Protein AF-A0A1L7GST7-F1 (afdb_monomer_lite)

Structure (mmCIF, N/CA/C/O backbone):
data_AF-A0A1L7GST7-F1
#
_entry.id   AF-A0A1L7GST7-F1
#
loop_
_atom_site.group_PDB
_atom_site.id
_atom_site.type_symbol
_atom_site.label_atom_id
_atom_site.label_alt_id
_atom_site.label_comp_id
_atom_site.label_asym_id
_atom_site.label_entity_id
_atom_site.label_seq_id
_atom_site.pdbx_PDB_ins_code
_atom_site.Cartn_x
_atom_site.Cartn_y
_atom_site.Cartn_z
_atom_site.occupancy
_atom_site.B_iso_or_equiv
_atom_site.auth_seq_id
_atom_site.auth_comp_id
_atom_site.auth_asym_id
_atom_site.auth_atom_id
_atom_site.pdbx_PDB_model_num
ATOM 1 N N . MET A 1 1 ? 8.418 -20.022 -0.250 1.00 36.84 1 MET A N 1
ATOM 2 C CA . MET A 1 1 ? 8.469 -18.666 0.330 1.00 36.84 1 MET A CA 1
ATOM 3 C C . MET A 1 1 ? 7.742 -18.762 1.654 1.00 36.84 1 MET A C 1
ATOM 5 O O . MET A 1 1 ? 6.557 -19.061 1.628 1.00 36.84 1 MET A O 1
ATOM 9 N N . GLY A 1 2 ? 8.471 -18.720 2.772 1.00 33.66 2 GLY A N 1
ATOM 10 C CA . GLY A 1 2 ? 7.856 -18.750 4.103 1.00 33.66 2 GLY A CA 1
ATOM 11 C C . GLY A 1 2 ? 7.130 -17.432 4.395 1.00 33.66 2 GLY A C 1
ATOM 12 O O . GLY A 1 2 ? 7.377 -16.458 3.677 1.00 33.66 2 GLY A O 1
ATOM 13 N N . PRO A 1 3 ? 6.235 -17.397 5.395 1.00 44.62 3 PRO A N 1
ATOM 14 C CA . PRO A 1 3 ? 5.664 -16.144 5.865 1.00 44.62 3 PRO A CA 1
ATOM 15 C C . PRO A 1 3 ? 6.801 -15.218 6.310 1.00 44.62 3 PRO A C 1
ATOM 17 O O . PRO A 1 3 ? 7.812 -15.664 6.858 1.00 44.62 3 PRO A O 1
ATOM 20 N N . LEU A 1 4 ? 6.671 -13.937 5.982 1.00 46.94 4 LEU A N 1
ATOM 21 C CA . LEU A 1 4 ? 7.551 -12.881 6.465 1.00 46.94 4 LEU A CA 1
ATOM 22 C C . LEU A 1 4 ? 7.256 -12.676 7.957 1.00 46.94 4 LEU A C 1
ATOM 24 O O . LEU A 1 4 ? 6.590 -11.721 8.327 1.00 46.94 4 LEU A O 1
ATOM 28 N N . ASP A 1 5 ? 7.719 -13.596 8.800 1.00 42.66 5 ASP A N 1
ATOM 29 C CA . ASP A 1 5 ? 7.676 -13.442 10.251 1.00 42.66 5 ASP A CA 1
ATOM 30 C C . ASP A 1 5 ? 8.823 -12.499 10.651 1.00 42.66 5 ASP A C 1
ATOM 32 O O . ASP A 1 5 ? 9.934 -12.931 10.963 1.00 42.66 5 ASP A O 1
ATOM 36 N N . VAL A 1 6 ? 8.582 -11.188 10.567 1.00 46.62 6 VAL A N 1
ATOM 37 C CA . VAL A 1 6 ? 9.463 -10.165 11.147 1.00 46.62 6 VAL A CA 1
ATOM 38 C C . VAL A 1 6 ? 8.740 -9.614 12.373 1.00 46.62 6 VAL A C 1
ATOM 40 O O . VAL A 1 6 ? 7.716 -8.963 12.242 1.00 46.62 6 VAL A O 1
ATOM 43 N N . GLU A 1 7 ? 9.222 -9.918 13.577 1.00 35.19 7 GLU A N 1
ATOM 44 C CA . GLU A 1 7 ? 8.556 -9.505 14.819 1.00 35.19 7 GLU A CA 1
ATOM 45 C C . GLU A 1 7 ? 8.457 -7.968 14.944 1.00 35.19 7 GLU A C 1
ATOM 47 O O . GLU A 1 7 ? 9.467 -7.263 14.930 1.00 35.19 7 GLU A O 1
ATOM 52 N N . GLY A 1 8 ? 7.229 -7.460 15.099 1.00 50.97 8 GLY A N 1
ATOM 53 C CA . GLY A 1 8 ? 6.887 -6.050 15.333 1.00 50.97 8 GLY A CA 1
ATOM 54 C C . GLY A 1 8 ? 5.533 -5.692 14.702 1.00 50.97 8 GLY A C 1
ATOM 55 O O . GLY A 1 8 ? 5.081 -6.427 13.826 1.00 50.97 8 GLY A O 1
ATOM 56 N N . PRO A 1 9 ? 4.853 -4.597 15.109 1.00 51.22 9 PRO A N 1
ATOM 57 C CA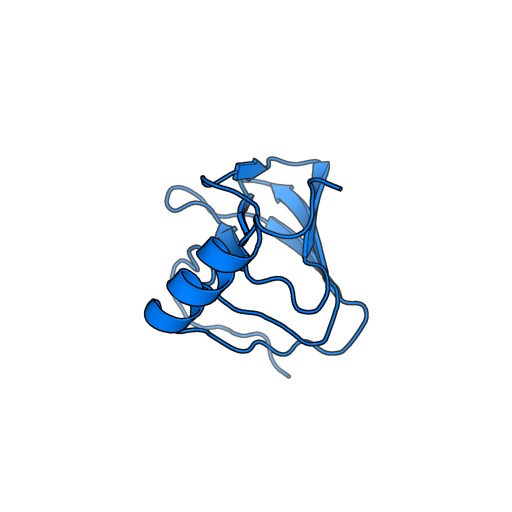 . PRO A 1 9 ? 3.724 -4.095 14.328 1.00 51.22 9 PRO A CA 1
ATOM 58 C C . PRO A 1 9 ? 4.239 -3.856 12.907 1.00 51.22 9 PRO A C 1
ATOM 60 O O . PRO A 1 9 ? 5.306 -3.264 12.741 1.00 51.22 9 PRO A O 1
ATOM 63 N N . HIS A 1 10 ? 3.539 -4.357 11.894 1.00 62.00 10 HIS A N 1
ATOM 64 C CA . HIS A 1 10 ? 3.837 -4.035 10.504 1.00 62.00 10 HIS A CA 1
ATOM 65 C C . HIS A 1 10 ? 2.976 -2.829 10.116 1.00 62.00 10 HIS A C 1
ATOM 67 O O . HIS A 1 10 ? 1.862 -3.025 9.621 1.00 62.00 10 HIS A O 1
ATOM 73 N N . PRO A 1 11 ? 3.434 -1.584 10.374 1.00 77.00 11 PRO A N 1
ATOM 74 C CA . PRO A 1 11 ? 2.756 -0.411 9.852 1.00 77.00 11 PRO A CA 1
ATOM 75 C C . PRO A 1 11 ? 2.769 -0.459 8.323 1.00 77.00 11 PRO A C 1
ATOM 77 O O . PRO A 1 11 ? 3.445 -1.292 7.715 1.00 77.00 11 PRO A O 1
ATOM 80 N N . VAL A 1 12 ? 2.022 0.466 7.724 1.00 88.56 12 VAL A N 1
ATOM 81 C CA . VAL A 1 12 ? 2.058 0.833 6.302 1.00 88.56 12 VAL A CA 1
ATOM 82 C C . VAL A 1 12 ? 3.365 0.406 5.615 1.00 88.56 12 VAL A C 1
ATOM 84 O O . VAL A 1 12 ? 4.445 0.918 5.911 1.00 88.56 12 VAL A O 1
ATOM 87 N N . ILE A 1 13 ? 3.254 -0.540 4.681 1.00 91.56 13 ILE A N 1
ATOM 88 C CA . ILE A 1 13 ? 4.324 -0.906 3.761 1.00 91.56 13 ILE A CA 1
ATOM 89 C C . ILE A 1 13 ? 4.623 0.328 2.920 1.00 91.56 13 ILE A C 1
ATOM 91 O O . ILE A 1 13 ? 3.764 0.813 2.178 1.00 91.56 13 ILE A O 1
ATOM 95 N N . GLU A 1 14 ? 5.842 0.836 3.084 1.00 93.25 14 GLU A N 1
ATOM 96 C CA . GLU A 1 14 ? 6.301 2.072 2.461 1.00 93.25 14 GLU A CA 1
ATOM 97 C C . GLU A 1 14 ? 6.273 2.014 0.935 1.00 93.25 14 GLU A C 1
ATOM 99 O O . GLU A 1 14 ? 6.166 0.946 0.330 1.00 93.25 14 GLU A O 1
ATOM 104 N N . TRP A 1 15 ? 6.373 3.194 0.325 1.00 94.94 15 TRP A N 1
ATOM 105 C CA . TRP A 1 15 ? 6.219 3.408 -1.109 1.00 94.94 15 TRP A CA 1
ATOM 106 C C . TRP A 1 15 ? 6.929 2.362 -1.970 1.00 94.94 15 TRP A C 1
ATOM 108 O O . TRP A 1 15 ? 8.151 2.194 -1.925 1.00 94.94 15 TRP A O 1
ATOM 118 N N . HIS A 1 16 ? 6.148 1.689 -2.802 1.00 96.12 16 HIS A N 1
ATOM 119 C CA . HIS A 1 16 ? 6.624 0.649 -3.695 1.00 96.12 16 HIS A CA 1
ATOM 120 C C . HIS A 1 16 ? 5.773 0.589 -4.965 1.00 96.12 16 HIS A C 1
ATOM 122 O O . HIS A 1 16 ? 4.663 1.122 -5.027 1.00 96.12 16 HIS A O 1
ATOM 128 N N . ASP A 1 17 ? 6.303 -0.080 -5.982 1.00 96.75 17 ASP A N 1
ATOM 129 C CA . ASP A 1 17 ? 5.524 -0.619 -7.088 1.00 96.75 17 ASP A CA 1
ATOM 130 C C . ASP A 1 17 ? 5.760 -2.131 -7.212 1.00 96.75 17 ASP A C 1
ATOM 132 O O . ASP A 1 17 ? 6.576 -2.739 -6.507 1.00 96.75 17 ASP A O 1
ATOM 136 N N . HIS A 1 18 ? 4.980 -2.773 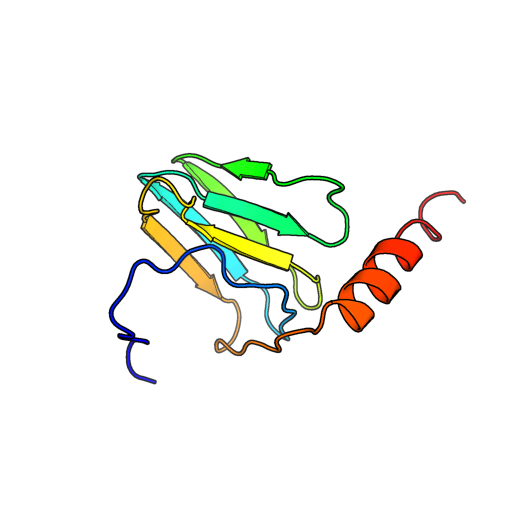-8.077 1.00 96.44 18 HIS A N 1
ATOM 137 C CA . HIS A 1 18 ? 5.106 -4.200 -8.335 1.00 96.44 18 HIS A CA 1
ATOM 138 C C . HIS A 1 18 ? 4.611 -4.589 -9.733 1.00 96.44 18 HIS A C 1
ATOM 140 O O . HIS A 1 18 ? 3.817 -3.895 -10.373 1.00 96.44 18 HIS A O 1
ATOM 146 N N . SER A 1 19 ? 5.079 -5.741 -10.217 1.00 95.81 19 SER A N 1
ATOM 147 C CA . SER A 1 19 ? 4.806 -6.270 -11.562 1.00 95.81 19 SER A CA 1
ATOM 148 C C . SER A 1 19 ? 3.538 -7.137 -11.668 1.00 95.81 19 SER A C 1
ATOM 150 O O . SER A 1 19 ? 3.240 -7.624 -12.765 1.00 95.81 19 SER A O 1
ATOM 152 N N . PHE A 1 20 ? 2.793 -7.281 -10.570 1.00 96.69 20 PHE A N 1
ATOM 153 C CA . PHE A 1 20 ? 1.527 -8.018 -10.438 1.00 96.69 20 PHE A CA 1
ATOM 154 C C . PHE A 1 20 ? 0.368 -7.075 -10.076 1.00 96.69 20 PHE A C 1
ATOM 156 O O . PHE A 1 20 ? 0.613 -5.915 -9.778 1.00 96.69 20 PHE A O 1
ATOM 163 N N . THR A 1 21 ? -0.881 -7.528 -10.114 1.00 97.50 21 THR A N 1
ATOM 164 C CA . THR A 1 21 ? -2.032 -6.814 -9.532 1.00 97.50 21 THR A CA 1
ATOM 165 C C . THR A 1 21 ? -2.460 -7.527 -8.261 1.00 97.50 21 THR A C 1
ATOM 167 O O . THR A 1 21 ? -2.461 -8.760 -8.208 1.00 97.50 21 THR A O 1
ATOM 170 N N . HIS A 1 22 ? -2.853 -6.768 -7.242 1.00 97.25 22 HIS A N 1
ATOM 171 C CA . HIS A 1 22 ? -3.403 -7.353 -6.029 1.00 97.25 22 HIS A CA 1
ATOM 172 C C . HIS A 1 22 ? -4.633 -6.624 -5.513 1.00 97.25 22 HIS A C 1
ATOM 174 O O . HIS A 1 22 ? -4.955 -5.514 -5.940 1.00 97.25 22 HIS A O 1
ATOM 180 N N . ALA A 1 23 ? -5.315 -7.272 -4.577 1.00 97.38 23 ALA A N 1
ATOM 181 C CA . ALA A 1 23 ? -6.357 -6.654 -3.785 1.00 97.38 23 ALA A CA 1
ATOM 182 C C . ALA A 1 23 ? -6.248 -7.084 -2.320 1.00 97.38 23 ALA A C 1
ATOM 184 O O . ALA A 1 23 ? -5.971 -8.250 -2.028 1.00 97.38 23 ALA A O 1
ATOM 185 N N . ALA A 1 24 ? -6.512 -6.143 -1.419 1.00 97.44 24 ALA A N 1
ATOM 186 C CA . ALA A 1 24 ? -6.758 -6.403 -0.010 1.00 97.44 24 ALA A CA 1
ATOM 187 C C . ALA A 1 24 ? -8.270 -6.352 0.242 1.00 97.44 24 ALA A C 1
ATOM 189 O O . ALA A 1 24 ? -8.907 -5.319 0.022 1.00 97.44 24 ALA A O 1
ATOM 190 N N . PHE A 1 25 ? -8.853 -7.466 0.687 1.00 98.12 25 PHE A N 1
ATOM 191 C CA . PHE A 1 25 ? -10.220 -7.483 1.209 1.00 98.12 25 PHE A CA 1
ATOM 192 C C . PHE A 1 25 ? -10.188 -7.407 2.732 1.00 98.12 25 PHE A C 1
ATOM 194 O O . PHE A 1 25 ? -9.718 -8.343 3.382 1.00 98.12 25 PHE A O 1
ATOM 201 N N . VAL A 1 26 ? -10.667 -6.297 3.289 1.00 98.00 26 VAL A N 1
ATOM 202 C CA . VAL A 1 26 ? -10.556 -6.003 4.724 1.00 98.00 26 VAL A CA 1
ATOM 203 C C . VAL A 1 26 ? -11.572 -6.824 5.518 1.00 98.00 26 VAL A C 1
ATOM 205 O O . VAL A 1 26 ? -12.775 -6.765 5.252 1.00 98.00 26 VAL A O 1
ATOM 208 N N . LEU A 1 27 ? -11.089 -7.575 6.507 1.00 97.81 27 LEU A N 1
ATOM 209 C CA . LEU A 1 27 ? -11.897 -8.403 7.408 1.00 97.81 27 LEU A CA 1
ATOM 210 C C . LEU A 1 27 ? -12.140 -7.712 8.752 1.00 97.81 27 LEU A C 1
ATOM 212 O O . LEU A 1 27 ? -13.234 -7.813 9.298 1.00 97.81 27 LEU A O 1
ATOM 216 N N . ASP A 1 28 ? -11.120 -7.026 9.264 1.00 95.88 28 ASP A N 1
ATOM 217 C CA . ASP A 1 28 ? -11.109 -6.372 10.572 1.00 95.88 28 ASP A CA 1
ATOM 218 C C . ASP A 1 28 ? -10.051 -5.250 10.602 1.00 95.88 28 ASP A C 1
ATOM 220 O O . ASP A 1 28 ? -9.074 -5.297 9.845 1.00 95.88 28 ASP A O 1
ATOM 224 N N . GLY A 1 29 ? -10.246 -4.247 11.460 1.00 93.81 29 GLY A N 1
ATOM 225 C CA . GLY A 1 29 ? -9.360 -3.082 11.578 1.00 93.81 29 GLY A CA 1
ATOM 226 C C . GLY A 1 29 ? -9.491 -2.057 10.440 1.00 93.81 29 GLY A C 1
ATOM 227 O O . GLY A 1 29 ? -10.520 -1.978 9.764 1.00 93.81 29 GLY A O 1
ATOM 228 N N . ILE A 1 30 ? -8.443 -1.245 10.248 1.00 95.06 30 ILE A N 1
ATOM 229 C CA . ILE A 1 30 ? -8.385 -0.179 9.232 1.00 95.06 30 ILE A CA 1
ATOM 230 C C . ILE A 1 30 ? -7.177 -0.375 8.316 1.00 95.06 30 ILE A C 1
ATOM 232 O O . ILE A 1 30 ? -6.033 -0.375 8.772 1.00 95.06 30 ILE A O 1
ATOM 236 N N . PHE A 1 31 ? -7.446 -0.479 7.015 1.00 95.94 31 PHE A N 1
ATOM 237 C CA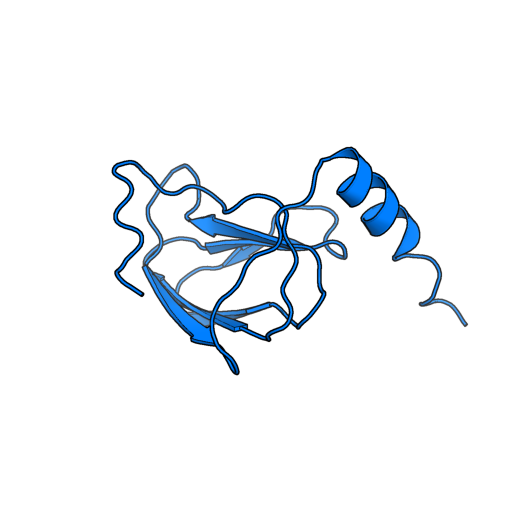 . PHE A 1 31 ? -6.440 -0.512 5.962 1.00 95.94 31 PHE A CA 1
ATOM 238 C C . PHE A 1 31 ? -6.196 0.907 5.442 1.00 95.94 31 PHE A C 1
ATOM 240 O O . PHE A 1 31 ? -7.097 1.537 4.883 1.00 95.94 31 PHE A O 1
ATOM 247 N N . VAL A 1 32 ? -4.986 1.419 5.638 1.00 96.19 32 VAL A N 1
ATOM 248 C CA . VAL A 1 32 ? -4.535 2.711 5.113 1.00 96.19 32 VAL A CA 1
ATOM 249 C C . VAL A 1 32 ? -3.977 2.490 3.718 1.00 96.19 32 VAL A C 1
ATOM 251 O O . VAL A 1 32 ? -3.207 1.556 3.515 1.00 96.19 32 VAL A O 1
ATOM 254 N N . ASN A 1 33 ? -4.338 3.338 2.760 1.00 95.75 33 ASN A N 1
ATOM 255 C CA . ASN A 1 33 ? -3.770 3.313 1.418 1.00 95.75 33 ASN A CA 1
ATOM 256 C C . ASN A 1 33 ? -3.565 4.726 0.886 1.00 95.75 33 ASN A C 1
ATOM 258 O O . ASN A 1 33 ? -4.452 5.571 0.969 1.00 95.75 33 ASN A O 1
ATOM 262 N N . GLU A 1 34 ? -2.421 4.943 0.257 1.00 94.75 34 GLU A N 1
ATOM 263 C CA . GLU A 1 34 ? -2.120 6.139 -0.511 1.00 94.75 34 GLU A CA 1
ATOM 264 C C . GLU A 1 34 ? -1.393 5.726 -1.786 1.00 94.75 34 GLU A C 1
ATOM 266 O O . GLU A 1 34 ? -0.420 4.972 -1.748 1.00 94.75 34 GLU A O 1
ATOM 271 N N . SER A 1 35 ? -1.864 6.210 -2.927 1.00 93.06 35 SER A N 1
ATOM 272 C CA . SER A 1 35 ? -1.219 5.988 -4.212 1.00 93.06 35 SER A CA 1
ATOM 273 C C . SER A 1 35 ? -0.734 7.282 -4.843 1.00 93.06 35 SER A C 1
ATOM 275 O O . SER A 1 35 ? -1.087 8.374 -4.419 1.00 93.06 35 SER A O 1
ATOM 277 N N . GLN A 1 36 ? 0.028 7.172 -5.930 1.00 91.25 36 GLN A N 1
ATOM 278 C CA . GLN A 1 36 ? 0.497 8.337 -6.686 1.00 91.25 36 GLN A CA 1
ATOM 279 C C . GLN A 1 36 ? -0.597 9.252 -7.258 1.00 91.25 36 GLN A C 1
ATOM 281 O O . GLN A 1 36 ? -0.277 10.326 -7.768 1.00 91.25 36 GLN A O 1
ATOM 286 N N . PHE A 1 37 ? -1.852 8.801 -7.268 1.00 88.75 37 PHE A N 1
ATOM 287 C CA . PHE A 1 37 ? -2.998 9.595 -7.711 1.00 88.75 37 PHE A CA 1
ATOM 288 C C . PHE A 1 37 ? -3.745 10.227 -6.538 1.00 88.75 37 PHE A C 1
ATOM 290 O O . PHE A 1 37 ? -4.462 11.211 -6.728 1.00 88.75 37 PHE A O 1
ATOM 297 N N . ASP A 1 38 ? -3.556 9.677 -5.343 1.00 86.62 38 ASP A N 1
ATOM 298 C CA . ASP A 1 38 ? -4.135 10.198 -4.123 1.00 86.62 38 ASP A CA 1
ATOM 299 C C . ASP A 1 38 ? -3.251 11.352 -3.636 1.00 86.62 38 ASP A C 1
ATOM 301 O O . ASP A 1 38 ? -2.025 11.305 -3.702 1.00 86.62 38 ASP A O 1
ATOM 305 N N . GLN A 1 39 ? -3.871 12.441 -3.191 1.00 81.81 39 GLN A N 1
ATOM 306 C CA . GLN A 1 39 ? -3.153 13.588 -2.614 1.00 81.81 39 GLN A CA 1
ATOM 307 C C . GLN A 1 39 ? -3.074 13.500 -1.081 1.00 81.81 39 GLN A C 1
ATOM 309 O O . GLN A 1 39 ? -2.638 14.444 -0.425 1.00 81.81 39 GLN A O 1
ATOM 314 N N . THR A 1 40 ? -3.586 12.407 -0.516 1.00 90.00 40 THR A N 1
ATOM 315 C CA . THR A 1 40 ? -3.775 12.173 0.915 1.00 90.00 40 THR A CA 1
ATOM 316 C C . THR A 1 40 ? -3.955 10.681 1.171 1.00 90.00 40 THR A C 1
ATOM 318 O O . THR A 1 40 ? -4.399 9.946 0.289 1.00 90.00 40 THR A O 1
ATOM 321 N N . GLU A 1 41 ? -3.699 10.253 2.404 1.00 93.50 41 GLU A N 1
ATOM 322 C CA . GLU A 1 41 ? -4.069 8.920 2.876 1.00 93.50 41 GLU A CA 1
ATOM 323 C C . GLU A 1 41 ? -5.588 8.709 2.827 1.00 93.50 41 GLU A C 1
ATOM 325 O O . GLU A 1 41 ? -6.379 9.600 3.162 1.00 93.50 41 GLU A O 1
ATOM 330 N N . LEU A 1 42 ? -5.980 7.500 2.435 1.00 95.94 42 LEU A N 1
ATOM 331 C CA . LEU A 1 42 ? -7.343 6.988 2.468 1.00 95.94 42 LEU A CA 1
ATOM 332 C C . LEU A 1 42 ? -7.425 5.822 3.461 1.00 95.94 42 LEU A C 1
ATOM 334 O O . LEU A 1 42 ? -6.471 5.060 3.617 1.00 95.94 42 LEU A O 1
ATOM 338 N N . TYR A 1 43 ? -8.581 5.664 4.107 1.00 95.94 43 TYR A N 1
ATOM 339 C CA . TYR A 1 43 ? -8.795 4.690 5.181 1.00 95.94 43 TYR A CA 1
ATOM 340 C C . TYR A 1 43 ? -9.994 3.800 4.857 1.00 95.94 43 TYR A C 1
ATOM 342 O O . TYR A 1 43 ? -11.089 4.298 4.585 1.00 95.94 43 TYR A O 1
ATOM 350 N N . PHE A 1 44 ? -9.798 2.484 4.918 1.00 97.12 44 PHE A N 1
ATOM 351 C CA . PHE A 1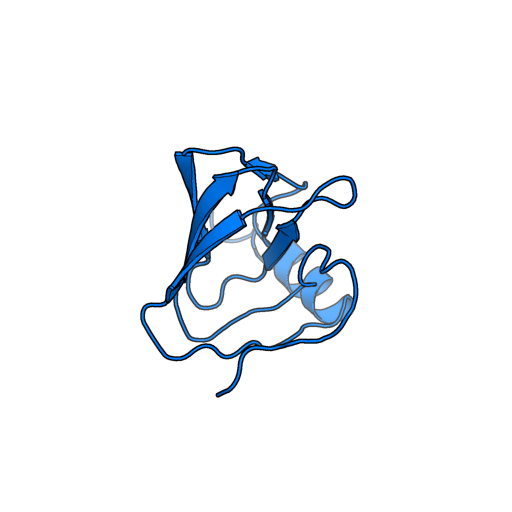 44 ? -10.795 1.491 4.525 1.00 97.12 44 PHE A CA 1
ATOM 352 C C . PHE A 1 44 ? -11.048 0.488 5.652 1.00 97.12 44 PHE A C 1
ATOM 354 O O . PHE A 1 44 ? -10.124 -0.151 6.147 1.00 97.12 44 PHE A O 1
ATOM 361 N N . GLY A 1 45 ? -12.313 0.346 6.053 1.00 96.94 45 GLY A N 1
ATOM 362 C CA . GLY A 1 45 ? -12.742 -0.624 7.067 1.00 96.94 45 GLY A CA 1
ATOM 363 C C . GLY A 1 45 ? -13.233 -1.955 6.479 1.00 96.94 45 GLY A C 1
ATOM 364 O O . GLY A 1 45 ? -13.186 -2.146 5.257 1.00 96.94 45 GLY A O 1
ATOM 365 N N . PRO A 1 46 ? -13.765 -2.861 7.319 1.00 98.25 46 PRO A N 1
ATOM 366 C CA . PRO A 1 46 ? -14.230 -4.184 6.902 1.00 98.25 46 PRO A CA 1
ATOM 367 C C . PRO A 1 46 ? -15.243 -4.163 5.752 1.00 98.25 46 PRO A C 1
ATOM 369 O O . PRO A 1 46 ? -16.119 -3.301 5.688 1.00 98.25 46 PRO A O 1
ATOM 372 N N . GLY A 1 47 ? -15.131 -5.137 4.846 1.00 98.12 47 GLY A N 1
ATOM 373 C CA . GLY A 1 47 ? -15.996 -5.281 3.670 1.00 98.12 47 GLY A CA 1
ATOM 374 C C . GLY A 1 47 ? -15.551 -4.495 2.432 1.00 98.12 47 GLY A C 1
ATOM 375 O O . GLY A 1 47 ? -16.170 -4.635 1.377 1.00 98.12 47 GLY A O 1
ATOM 376 N N . ASN A 1 48 ? -14.479 -3.703 2.522 1.00 98.38 48 ASN A N 1
ATOM 377 C CA . ASN A 1 48 ? -13.913 -2.992 1.376 1.00 98.38 48 ASN A CA 1
ATOM 378 C C . ASN A 1 48 ? -12.902 -3.858 0.612 1.00 98.38 48 ASN A C 1
ATOM 380 O O . ASN A 1 48 ? -12.108 -4.584 1.213 1.00 98.38 48 ASN A O 1
ATOM 384 N N . PHE A 1 49 ? -12.906 -3.721 -0.716 1.00 97.25 49 PHE A N 1
ATOM 385 C CA . PHE A 1 49 ? -11.814 -4.149 -1.590 1.00 97.25 49 PHE A CA 1
ATOM 386 C C . PHE A 1 49 ? -10.934 -2.943 -1.919 1.00 97.25 49 PHE A C 1
ATOM 388 O O . PHE A 1 49 ? -11.415 -1.973 -2.504 1.00 97.25 49 PHE A O 1
ATOM 395 N N . VAL A 1 50 ? -9.648 -3.027 -1.585 1.00 97.31 50 VAL A N 1
ATOM 396 C CA . VAL A 1 50 ? -8.633 -2.038 -1.966 1.00 97.31 50 VAL A CA 1
ATOM 397 C C . VAL A 1 50 ? -7.741 -2.667 -3.027 1.00 97.31 50 VAL A C 1
ATOM 399 O O . VAL A 1 50 ? -7.063 -3.657 -2.757 1.00 97.31 50 VAL A O 1
ATOM 402 N N . CYS A 1 51 ? -7.777 -2.138 -4.248 1.00 96.81 51 CYS A N 1
ATOM 403 C CA . CYS A 1 51 ? -7.036 -2.689 -5.381 1.00 96.81 51 CYS A CA 1
ATOM 404 C C . CYS A 1 51 ? -5.708 -1.953 -5.577 1.00 96.81 51 CYS A C 1
ATOM 406 O O . CYS A 1 51 ? -5.697 -0.729 -5.692 1.00 96.81 51 CYS A O 1
ATOM 408 N N . GLY A 1 52 ? -4.623 -2.715 -5.718 1.00 95.75 52 GLY A N 1
ATOM 409 C CA . GLY A 1 52 ? -3.310 -2.253 -6.161 1.00 95.75 52 GLY A CA 1
ATOM 410 C C . GLY A 1 52 ? -3.005 -2.747 -7.581 1.00 95.75 52 GLY A C 1
ATOM 411 O O . GLY A 1 52 ? -2.469 -3.848 -7.745 1.00 95.75 52 GLY A O 1
ATOM 412 N N . PRO A 1 53 ? -3.369 -1.984 -8.629 1.00 96.50 53 PRO A N 1
ATOM 413 C CA . PRO A 1 53 ? -2.981 -2.255 -10.009 1.00 96.50 53 PRO A CA 1
ATOM 414 C C . PRO A 1 53 ? -1.469 -2.383 -10.213 1.00 96.50 53 PRO A C 1
ATOM 416 O O . PRO A 1 53 ? -0.668 -1.661 -9.621 1.00 96.50 53 PRO A O 1
ATOM 419 N N . LYS A 1 54 ? -1.076 -3.261 -11.139 1.00 96.81 54 LYS A N 1
ATOM 420 C CA . LYS A 1 54 ? 0.311 -3.392 -11.600 1.00 96.81 54 LYS A CA 1
ATOM 421 C C . LYS A 1 54 ? 0.940 -2.048 -11.978 1.00 96.81 54 LYS A C 1
ATOM 423 O O . LYS A 1 54 ? 0.400 -1.312 -12.800 1.00 96.81 54 LYS A O 1
ATOM 428 N N . GLY A 1 55 ? 2.143 -1.801 -11.462 1.00 95.00 55 GLY A N 1
ATOM 429 C CA . GLY A 1 55 ? 2.963 -0.628 -11.775 1.00 95.00 55 GLY A CA 1
ATOM 430 C C . GLY A 1 55 ? 2.481 0.683 -11.153 1.00 95.00 55 GLY A C 1
ATOM 431 O O . GLY A 1 55 ? 3.134 1.706 -11.356 1.00 95.00 55 GLY A O 1
ATOM 432 N N . GLN A 1 56 ? 1.371 0.675 -10.413 1.00 95.12 56 GLN A N 1
ATOM 433 C CA . GLN A 1 56 ? 0.970 1.825 -9.615 1.00 95.12 56 GLN A CA 1
ATOM 434 C C . GLN A 1 56 ? 1.901 1.945 -8.409 1.00 95.12 56 GLN A C 1
ATOM 436 O O . GLN A 1 56 ? 2.263 0.949 -7.787 1.00 95.12 56 GLN A O 1
ATOM 441 N N . ILE A 1 57 ? 2.292 3.175 -8.099 1.00 95.88 57 ILE A N 1
ATOM 442 C CA . ILE A 1 57 ? 3.067 3.487 -6.904 1.00 95.88 57 ILE A CA 1
ATOM 443 C C . ILE A 1 57 ? 2.101 3.686 -5.751 1.00 95.88 57 ILE A C 1
ATOM 445 O O . ILE A 1 57 ? 1.169 4.491 -5.857 1.00 95.88 57 ILE A O 1
ATOM 449 N N . MET A 1 58 ? 2.332 2.958 -4.666 1.00 95.75 58 MET A N 1
ATOM 450 C CA . MET A 1 58 ? 1.476 2.986 -3.490 1.00 95.75 58 MET A CA 1
ATOM 45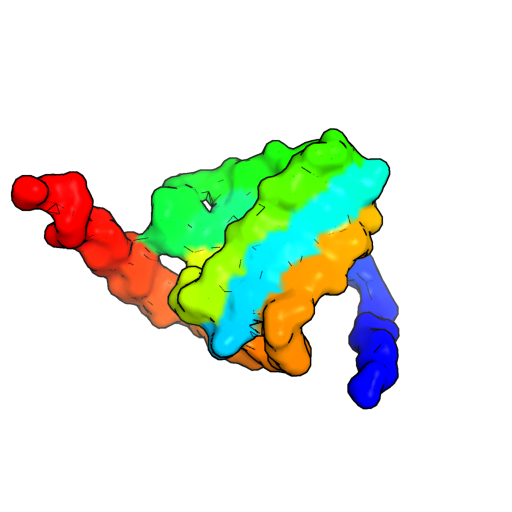1 C C . MET A 1 58 ? 2.254 2.723 -2.207 1.00 95.75 58 MET A C 1
ATOM 453 O O . MET A 1 58 ? 3.314 2.098 -2.223 1.00 95.75 58 MET A O 1
ATOM 457 N N . ARG A 1 59 ? 1.700 3.200 -1.097 1.00 94.75 59 ARG A N 1
ATOM 458 C CA . ARG A 1 59 ? 2.008 2.743 0.254 1.00 94.75 59 ARG A CA 1
ATOM 459 C C . ARG A 1 59 ? 0.704 2.369 0.941 1.00 94.75 59 ARG A C 1
ATOM 461 O O . ARG A 1 59 ? -0.299 3.070 0.793 1.00 94.75 59 ARG A O 1
ATOM 468 N N . HIS A 1 60 ? 0.696 1.257 1.660 1.00 95.44 60 HIS A N 1
ATOM 469 C CA . HIS A 1 60 ? -0.514 0.799 2.335 1.00 95.44 60 HIS A CA 1
ATOM 470 C C . HIS A 1 60 ? -0.254 -0.236 3.420 1.00 95.44 60 HIS A C 1
ATOM 472 O O . HIS A 1 60 ? 0.818 -0.826 3.487 1.00 95.44 60 HIS A O 1
ATOM 478 N N . GLY A 1 61 ? -1.241 -0.490 4.266 1.00 93.94 61 GLY A N 1
ATOM 479 C CA . GLY A 1 61 ? -1.163 -1.522 5.294 1.00 93.94 61 GLY A CA 1
ATOM 480 C C . GLY A 1 61 ? -2.091 -1.222 6.457 1.00 93.94 61 GLY A C 1
ATOM 481 O O . GLY A 1 61 ? -3.092 -0.527 6.296 1.00 93.94 61 GLY A O 1
ATOM 482 N N . ALA A 1 62 ? -1.756 -1.743 7.634 1.00 92.81 62 ALA A N 1
ATOM 483 C CA . ALA A 1 62 ? -2.477 -1.427 8.861 1.00 92.81 62 ALA A CA 1
ATOM 484 C C . ALA A 1 62 ? -2.229 0.030 9.296 1.00 92.81 62 ALA A C 1
ATOM 486 O O . ALA A 1 62 ? -1.153 0.588 9.044 1.00 92.81 62 ALA A O 1
ATOM 487 N N . SER A 1 63 ? -3.221 0.645 9.950 1.00 86.00 63 SER A N 1
ATOM 488 C CA . SER A 1 63 ? -3.036 1.963 10.566 1.00 86.00 63 SER A CA 1
ATOM 489 C C . SER A 1 63 ? -2.070 1.884 11.761 1.00 86.00 63 SER A C 1
ATOM 491 O O . SER A 1 63 ? -1.919 0.818 12.356 1.00 86.00 63 SER A O 1
ATOM 493 N N . PRO A 1 64 ? -1.397 2.984 12.147 1.00 81.06 64 PRO A N 1
ATOM 494 C CA . PRO A 1 64 ? -0.463 2.967 13.279 1.00 81.06 64 PRO A CA 1
ATOM 495 C C . PRO A 1 64 ? -1.099 2.585 14.624 1.00 81.06 64 PRO A C 1
ATOM 497 O O . PRO A 1 64 ? -0.401 2.171 15.548 1.00 81.06 64 PRO A O 1
ATOM 500 N N . GLU A 1 65 ? -2.411 2.769 14.760 1.00 83.62 65 GLU A N 1
ATOM 501 C CA . GLU A 1 65 ? -3.147 2.618 16.013 1.00 83.62 65 GLU A CA 1
ATOM 502 C C . GLU A 1 65 ? -3.696 1.203 16.237 1.00 83.62 65 GLU A C 1
ATOM 504 O O . GLU A 1 65 ? -4.032 0.871 17.375 1.00 83.62 65 GLU A O 1
ATOM 509 N N . GLN A 1 66 ? -3.834 0.387 15.184 1.00 86.12 66 GLN A N 1
ATOM 510 C CA . GLN A 1 66 ? -4.429 -0.950 15.272 1.00 86.12 66 GLN A CA 1
ATOM 511 C C . GLN A 1 66 ? -3.994 -1.871 14.127 1.00 86.12 66 GLN A C 1
ATOM 513 O O . GLN A 1 66 ? -3.750 -1.422 13.009 1.00 86.12 66 GLN A O 1
ATOM 518 N N . ASP A 1 67 ? -4.005 -3.177 14.387 1.00 90.94 67 ASP A N 1
ATOM 519 C CA . ASP A 1 67 ? -3.805 -4.185 13.348 1.00 90.94 67 ASP A CA 1
ATOM 520 C C . ASP A 1 67 ? -4.946 -4.170 12.317 1.00 90.94 67 ASP A C 1
ATOM 522 O O . ASP A 1 67 ? -6.081 -3.778 12.601 1.00 90.94 67 ASP A O 1
ATOM 526 N N . CYS A 1 68 ? -4.652 -4.642 11.105 1.00 92.75 68 CYS A N 1
ATOM 527 C CA . CYS A 1 68 ? -5.647 -4.855 10.062 1.00 92.75 68 CYS A CA 1
ATOM 528 C C . CYS A 1 68 ? -5.515 -6.265 9.490 1.00 92.75 68 CYS A C 1
ATOM 530 O O . CYS A 1 68 ? -4.458 -6.658 8.994 1.00 92.75 68 CYS A O 1
ATOM 532 N N . HIS A 1 69 ? -6.614 -7.016 9.522 1.00 94.81 69 HIS A N 1
ATOM 533 C CA . HIS A 1 69 ? -6.684 -8.343 8.929 1.00 94.81 69 HIS A CA 1
ATOM 534 C C . HIS A 1 69 ? -7.328 -8.252 7.550 1.00 94.81 69 HIS A C 1
ATOM 536 O O . HIS A 1 69 ? -8.421 -7.702 7.396 1.00 94.81 69 HIS A O 1
ATOM 542 N N . CYS A 1 70 ? -6.688 -8.835 6.540 1.00 95.75 70 CYS A N 1
ATOM 543 C CA . CYS A 1 70 ? -7.231 -8.876 5.190 1.00 95.75 70 CYS A CA 1
ATOM 544 C C . CYS A 1 70 ? -6.923 -10.197 4.484 1.00 95.75 70 CYS A C 1
ATOM 546 O O . CYS A 1 70 ? -5.948 -10.883 4.797 1.00 95.75 70 CYS A O 1
ATOM 548 N N . TYR A 1 71 ? -7.743 -10.535 3.489 1.00 97.50 71 TYR A N 1
ATOM 549 C CA . TYR A 1 71 ? -7.305 -11.460 2.451 1.00 97.50 71 TYR A CA 1
ATOM 550 C C . TYR A 1 71 ? -6.503 -10.686 1.418 1.00 97.50 71 TYR A C 1
ATOM 552 O O . TYR A 1 71 ? -7.029 -9.777 0.775 1.00 97.50 71 TYR A O 1
ATOM 560 N N . PHE A 1 72 ? -5.242 -11.073 1.256 1.00 95.44 72 PHE A N 1
ATOM 561 C CA . PHE A 1 72 ? -4.361 -10.517 0.244 1.00 95.44 72 PHE A CA 1
ATOM 562 C C . PHE A 1 72 ? -4.341 -11.439 -0.974 1.00 95.44 72 PHE A C 1
ATOM 564 O O . PHE A 1 72 ? -3.882 -12.581 -0.900 1.00 95.44 72 PHE A O 1
ATOM 571 N N . LEU A 1 73 ? -4.891 -10.960 -2.086 1.00 96.12 73 LEU A N 1
ATOM 572 C CA . LEU A 1 73 ? -5.051 -11.726 -3.318 1.00 96.12 73 LEU A CA 1
ATOM 573 C C . LEU A 1 73 ? -4.124 -11.161 -4.383 1.00 96.12 73 LEU A C 1
ATOM 575 O O . LEU A 1 73 ? -4.162 -9.961 -4.629 1.00 96.12 73 LEU A O 1
ATOM 579 N N . THR A 1 74 ? -3.347 -12.011 -5.049 1.00 97.06 74 THR A N 1
ATOM 580 C CA . THR A 1 74 ? -2.470 -11.606 -6.154 1.00 97.06 74 THR A CA 1
ATOM 581 C C . THR A 1 74 ? -2.794 -12.397 -7.418 1.00 97.06 74 THR A C 1
ATOM 583 O O . THR A 1 74 ? -3.158 -13.572 -7.351 1.00 97.06 74 THR A O 1
ATOM 586 N N . ASP A 1 75 ? -2.662 -11.767 -8.587 1.00 97.31 75 ASP A N 1
ATOM 587 C CA . ASP A 1 75 ? -2.826 -12.443 -9.884 1.00 97.31 75 ASP A CA 1
ATOM 588 C C . ASP A 1 75 ? -1.560 -13.201 -10.337 1.00 97.31 75 ASP A C 1
ATOM 590 O O . ASP A 1 75 ? -1.613 -14.045 -11.233 1.00 97.31 75 ASP A O 1
ATOM 594 N N . GLN A 1 76 ? -0.419 -12.906 -9.711 1.00 95.50 76 GLN A N 1
ATOM 595 C CA . GLN A 1 76 ? 0.904 -13.475 -9.975 1.00 95.50 76 GLN A CA 1
ATOM 596 C C . GLN A 1 76 ? 1.704 -13.607 -8.664 1.00 95.50 76 GLN A C 1
ATOM 598 O O . GLN A 1 76 ? 1.263 -13.111 -7.622 1.00 95.50 76 GLN A O 1
ATOM 603 N N . PRO A 1 77 ? 2.874 -14.280 -8.667 1.00 95.38 77 PRO A N 1
ATOM 604 C CA . PRO A 1 77 ? 3.731 -14.355 -7.488 1.00 95.38 77 PRO A CA 1
ATOM 605 C C . PRO A 1 77 ? 4.103 -12.977 -6.926 1.00 95.38 77 PRO A C 1
ATOM 607 O O . PRO A 1 77 ? 4.412 -12.047 -7.668 1.00 95.38 77 PRO A O 1
ATOM 610 N N . PHE A 1 78 ? 4.104 -12.877 -5.599 1.00 91.62 78 PHE A N 1
ATOM 611 C CA . PHE A 1 78 ? 4.388 -11.642 -4.876 1.00 91.62 78 PHE A CA 1
ATOM 612 C C . PHE A 1 78 ? 5.853 -11.199 -5.022 1.00 91.62 78 PHE A C 1
ATOM 614 O O . PHE A 1 78 ? 6.774 -11.977 -4.763 1.00 91.62 78 PHE A O 1
ATOM 621 N N . SER A 1 79 ? 6.062 -9.931 -5.383 1.00 92.75 79 SER A N 1
ATOM 622 C CA . SER A 1 79 ? 7.378 -9.278 -5.434 1.00 92.75 79 SER A CA 1
ATOM 623 C C . SER A 1 79 ? 7.271 -7.752 -5.345 1.00 92.75 79 SER A C 1
ATOM 625 O O . SER A 1 79 ? 6.675 -7.130 -6.224 1.00 92.75 79 SER A O 1
ATOM 627 N N . LEU A 1 80 ? 7.897 -7.133 -4.349 1.00 94.50 80 LEU A N 1
ATOM 628 C CA . LEU A 1 80 ? 7.884 -5.676 -4.191 1.00 94.50 80 LEU A CA 1
ATOM 629 C C . LEU A 1 80 ? 9.167 -5.034 -4.712 1.00 94.50 80 LEU A C 1
ATOM 631 O O . LEU A 1 80 ? 10.254 -5.597 -4.569 1.00 94.50 80 LEU A O 1
ATOM 635 N N . HIS A 1 81 ? 9.036 -3.828 -5.255 1.00 96.06 81 HIS A N 1
ATOM 636 C CA . HIS A 1 81 ? 10.148 -2.941 -5.556 1.00 96.06 81 HIS A CA 1
ATOM 637 C C . HIS A 1 81 ? 9.955 -1.623 -4.796 1.00 96.06 81 HIS A C 1
ATOM 639 O O . HIS A 1 81 ? 9.108 -0.800 -5.137 1.00 96.06 81 HIS A O 1
ATOM 645 N N . TYR A 1 82 ? 10.724 -1.460 -3.718 1.00 95.62 82 TYR A N 1
ATOM 646 C CA . TYR A 1 82 ? 10.670 -0.277 -2.861 1.00 95.62 82 TYR A CA 1
ATOM 647 C C . TYR A 1 82 ? 11.284 0.941 -3.546 1.00 95.62 82 TYR A C 1
ATOM 649 O O . TYR A 1 82 ? 12.300 0.834 -4.235 1.00 95.62 82 TYR A O 1
ATOM 657 N N . LEU A 1 83 ? 10.677 2.103 -3.316 1.00 94.69 83 LEU A N 1
ATOM 658 C CA . LEU A 1 83 ? 11.059 3.368 -3.929 1.00 94.69 83 LEU A CA 1
ATOM 659 C C . LEU A 1 83 ? 11.587 4.344 -2.878 1.00 94.69 83 LEU A C 1
ATOM 661 O O . LEU A 1 83 ? 11.072 4.429 -1.766 1.00 94.69 83 LEU A O 1
ATOM 665 N N . ASP A 1 84 ? 12.596 5.126 -3.255 1.00 94.38 84 ASP A N 1
ATOM 666 C CA . ASP A 1 84 ? 13.038 6.265 -2.454 1.00 94.38 84 ASP A CA 1
ATOM 667 C C . ASP A 1 84 ? 12.110 7.485 -2.625 1.00 94.38 84 ASP A C 1
ATOM 669 O O . ASP A 1 84 ? 11.340 7.604 -3.585 1.00 94.38 84 ASP A O 1
ATOM 673 N N . GLN A 1 85 ? 12.200 8.428 -1.683 1.00 89.19 85 GLN A N 1
ATOM 674 C CA . GLN A 1 85 ? 11.363 9.632 -1.686 1.00 89.19 85 GLN A CA 1
ATOM 675 C C . GLN A 1 85 ? 11.570 10.509 -2.929 1.00 89.19 85 GLN A C 1
ATOM 677 O O . GLN A 1 85 ? 10.623 11.137 -3.403 1.00 89.19 85 GLN A O 1
ATOM 682 N N . GLU A 1 86 ? 12.786 10.554 -3.480 1.00 91.62 86 GLU A N 1
ATOM 683 C CA . GLU A 1 86 ? 13.079 11.339 -4.682 1.00 91.62 86 GLU A CA 1
ATOM 684 C C . GLU A 1 86 ? 12.323 10.782 -5.900 1.00 91.62 86 GLU A C 1
ATOM 686 O O . GLU A 1 86 ? 11.748 11.533 -6.696 1.00 91.62 86 GLU A O 1
ATOM 691 N N . THR A 1 87 ? 12.280 9.458 -6.027 1.00 90.25 87 THR A N 1
ATOM 692 C CA . THR A 1 87 ? 11.573 8.739 -7.087 1.00 90.25 87 THR A CA 1
ATOM 693 C C . THR A 1 87 ? 10.068 8.922 -6.965 1.00 90.25 87 THR A C 1
ATOM 695 O O . THR A 1 87 ? 9.414 9.229 -7.968 1.00 90.25 87 THR A O 1
ATOM 698 N N . VAL A 1 88 ? 9.521 8.803 -5.750 1.00 89.69 88 VAL A N 1
ATOM 699 C CA . VAL A 1 88 ? 8.098 9.060 -5.480 1.00 89.69 88 VAL A CA 1
ATOM 700 C C . VAL A 1 88 ? 7.747 10.496 -5.870 1.00 89.69 88 VAL A C 1
ATOM 702 O O . VAL A 1 88 ? 6.870 10.703 -6.711 1.00 89.69 88 VAL A O 1
ATOM 705 N N . ALA A 1 89 ? 8.493 11.492 -5.380 1.00 86.69 89 ALA A N 1
ATOM 706 C CA . ALA A 1 89 ? 8.235 12.904 -5.665 1.00 86.69 89 ALA A CA 1
ATOM 707 C C . ALA A 1 89 ? 8.202 13.205 -7.173 1.00 86.69 89 ALA A C 1
ATOM 709 O O . ALA A 1 89 ? 7.302 13.905 -7.646 1.00 86.69 89 ALA A O 1
ATOM 710 N N . LYS A 1 90 ? 9.131 12.634 -7.953 1.00 85.12 90 LYS A N 1
ATOM 711 C CA . LYS A 1 90 ? 9.185 12.786 -9.419 1.00 85.12 90 LYS A CA 1
ATOM 712 C C . LYS A 1 90 ? 8.007 12.135 -10.145 1.00 85.12 90 LYS A C 1
ATOM 714 O O . LYS A 1 90 ? 7.614 12.616 -11.208 1.00 85.12 90 LYS A O 1
ATOM 719 N N . ARG A 1 91 ? 7.471 11.020 -9.647 1.00 78.38 91 ARG A N 1
ATOM 720 C CA . ARG A 1 91 ? 6.422 10.256 -10.345 1.00 78.38 91 ARG A CA 1
ATOM 721 C C . ARG A 1 91 ? 5.009 10.689 -9.958 1.00 78.38 91 ARG A C 1
ATOM 723 O O . ARG A 1 91 ? 4.151 10.763 -10.837 1.00 78.38 91 ARG A O 1
ATOM 730 N N . VAL A 1 92 ? 4.791 11.098 -8.708 1.00 71.50 92 VAL A N 1
ATOM 731 C C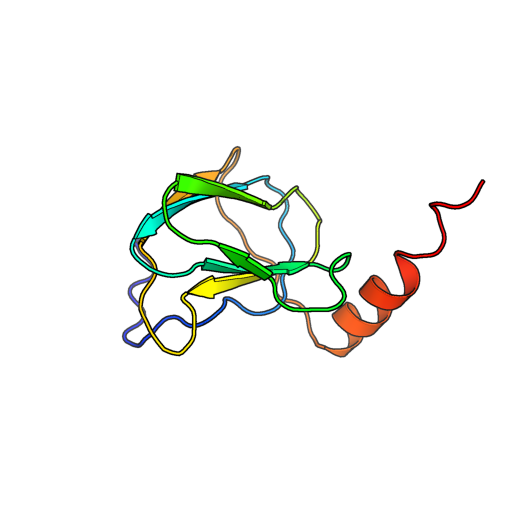A . VAL A 1 92 ? 3.525 11.702 -8.258 1.00 71.50 92 VAL A CA 1
ATOM 732 C C . VAL A 1 92 ? 3.283 13.038 -8.972 1.00 71.50 92 VAL A C 1
ATOM 734 O O . VAL A 1 92 ? 2.239 13.234 -9.590 1.00 71.50 92 VAL A O 1
ATOM 737 N N . THR A 1 93 ? 4.284 13.926 -9.025 1.00 65.56 93 THR A N 1
ATOM 738 C CA . THR A 1 93 ? 4.144 15.244 -9.687 1.00 65.56 93 THR A CA 1
ATOM 739 C C . THR A 1 93 ? 3.910 15.173 -11.199 1.00 65.56 93 THR A C 1
ATOM 741 O O . THR A 1 93 ? 3.312 16.083 -11.775 1.00 65.56 93 THR A O 1
ATOM 744 N N . ASN A 1 94 ? 4.343 14.099 -11.863 1.00 59.62 94 ASN A N 1
ATOM 745 C CA . ASN A 1 94 ? 4.158 13.927 -13.306 1.00 59.62 94 ASN A CA 1
ATOM 746 C C . ASN A 1 94 ? 2.839 13.232 -13.689 1.00 59.62 94 ASN A C 1
ATOM 748 O O . ASN A 1 94 ? 2.466 13.265 -14.862 1.00 59.62 94 ASN A O 1
ATOM 752 N N . SER A 1 95 ? 2.110 12.656 -12.729 1.00 56.81 95 SER A N 1
ATOM 753 C CA . SER A 1 95 ? 0.884 11.884 -12.990 1.00 56.81 95 SER A CA 1
ATOM 754 C C . SER A 1 95 ? -0.330 12.751 -13.364 1.00 56.81 95 SER A C 1
ATOM 756 O O . SER A 1 95 ? -1.281 12.252 -13.957 1.00 56.81 95 SER A O 1
ATOM 758 N N . LEU A 1 96 ? -0.284 14.066 -13.109 1.00 50.88 96 LEU A N 1
ATOM 759 C CA . LEU A 1 96 ? -1.389 14.999 -13.382 1.00 50.88 96 LEU A CA 1
ATOM 760 C C . LEU A 1 96 ? -1.402 15.580 -14.816 1.00 50.88 96 LEU A C 1
ATOM 762 O O . LEU A 1 96 ? -2.225 16.438 -15.120 1.00 50.88 96 LEU A O 1
ATOM 766 N N . LYS A 1 97 ? -0.497 15.167 -15.717 1.00 51.03 97 LYS A N 1
ATOM 767 C CA . LYS A 1 97 ? -0.350 15.820 -17.039 1.00 51.03 97 LYS A CA 1
ATOM 768 C C . LYS A 1 97 ? -1.163 15.213 -18.190 1.00 51.03 97 LYS A C 1
ATOM 770 O O . LYS A 1 97 ? -1.157 15.800 -19.265 1.00 51.03 97 LYS A O 1
ATOM 775 N N . ILE A 1 98 ? -1.845 14.078 -18.007 1.00 49.50 98 ILE A N 1
ATOM 776 C CA . ILE A 1 98 ? -2.473 13.343 -19.132 1.00 49.50 98 ILE A CA 1
ATOM 777 C C . ILE A 1 98 ? -4.017 13.363 -19.104 1.00 49.50 98 ILE A C 1
ATOM 779 O O . ILE A 1 98 ? -4.641 13.001 -20.093 1.00 49.50 98 ILE A O 1
ATOM 783 N N . LEU A 1 99 ? -4.669 13.860 -18.046 1.00 44.84 99 LEU A N 1
ATOM 784 C CA . LEU A 1 99 ? -6.136 13.782 -17.915 1.00 44.84 99 LEU A CA 1
ATOM 785 C C . LEU A 1 99 ? -6.906 15.080 -18.245 1.00 44.84 99 LEU A C 1
ATOM 787 O O . LEU A 1 99 ? -7.937 15.351 -17.638 1.00 44.84 99 LEU A O 1
ATOM 791 N N . LEU A 1 100 ? -6.416 15.895 -19.184 1.00 40.97 100 LEU A N 1
ATOM 792 C CA . LEU A 1 100 ? -7.132 17.078 -19.691 1.00 40.97 100 LEU A CA 1
ATOM 793 C C . LEU A 1 100 ? -6.870 17.292 -21.191 1.00 40.97 100 LEU A C 1
ATOM 795 O O . LEU A 1 100 ? -6.245 18.285 -21.552 1.00 40.97 100 LEU A O 1
ATOM 799 N N . HIS A 1 101 ? -7.335 16.391 -22.059 1.00 39.03 101 HIS A N 1
ATOM 800 C CA . HIS A 1 101 ? -7.546 16.654 -23.492 1.00 39.03 101 HIS A CA 1
ATOM 801 C C . HIS A 1 101 ? -8.877 16.053 -23.938 1.00 39.03 101 HIS A C 1
ATOM 803 O O . HIS A 1 101 ? -9.117 14.870 -23.608 1.00 39.03 101 HIS A O 1
#

Foldseek 3Di:
DDPPPDPDPPAKDAKWAAQWKKKWQWQAAWKWKDWLQRPDIDIDGHRDIDIDDHPTIMIMAHHPVDHIDTDMDIPDDDDIDHDDPVRSVVSSVPPPPPPDD

InterPro domains:
  IPR011051 RmlC-like cupin domain superfamily [SSF51182] (9-77)
  IPR014710 RmlC-like jelly roll fold [G3DSA:2.60.120.10] (8-98)

pLDDT: mean 84.74, std 18.76, range [33.66, 98.38]

Secondary structure (DSSP, 8-state):
------SS--B-EEEEE-SS-EEEEEEES-EEEEETT-SS-EEE-TT-EEEE-TT--EEEEE-TTS--EEEEEESS----EE--HHHHHHHHHHGGGSS--

Organism: Limosilactobacillus fermentum (NCBI:txid1613)

Sequence (101 aa):
MGPLDVEGPHPVIEWHDHSFTHAAFVLDGIFVNESQFDQTELYFGPGNFVCGPKGQIMRHGASPEQDCHCYFLTDQPFSLHYLDQETVAKRVTNSLKILLH

Radius of gyration: 14.13 Å; chains: 1; bounding box: 29×36×40 Å